Protein AF-A0A832CND3-F1 (afdb_monomer_lite)

Sequence (133 aa):
MDRWRRTPHVSVAFSGLLAALVILLTDYLPEVTGWRLRLGEFEYQLIDLVGKTASLAVLLAFLAVNASLVVLRLKRPGAPRPFKVPLSVGRVPVLPIFANALILVFLAVSFADWIVWLSTLVVLALGLLLRRK

Structure (mmCIF, N/CA/C/O backbone):
data_AF-A0A832CND3-F1
#
_entry.id   AF-A0A832CND3-F1
#
loop_
_atom_site.group_PDB
_atom_site.id
_atom_site.type_symbol
_atom_site.label_atom_id
_atom_site.label_alt_id
_atom_site.label_comp_id
_atom_site.label_asym_id
_atom_site.label_entity_id
_atom_site.label_seq_id
_atom_site.pdbx_PDB_ins_code
_atom_site.Cartn_x
_atom_site.Cartn_y
_atom_site.Cartn_z
_atom_site.occupancy
_atom_site.B_iso_or_equiv
_atom_site.auth_seq_id
_atom_site.auth_comp_id
_atom_site.auth_asym_id
_atom_site.auth_atom_id
_atom_site.pdbx_PDB_model_num
ATOM 1 N N . MET A 1 1 ? -25.840 -26.579 -0.328 1.00 43.66 1 MET A N 1
ATOM 2 C CA . MET A 1 1 ? -24.517 -26.981 -0.859 1.00 43.66 1 MET A CA 1
ATOM 3 C C . MET A 1 1 ? -24.420 -26.398 -2.251 1.00 43.66 1 MET A C 1
ATOM 5 O O . MET A 1 1 ? -25.097 -26.920 -3.121 1.00 43.66 1 MET A O 1
ATOM 9 N N . ASP A 1 2 ? -23.724 -25.274 -2.447 1.00 44.06 2 ASP A N 1
ATOM 10 C CA . ASP A 1 2 ? -23.938 -24.490 -3.671 1.00 44.06 2 ASP A CA 1
ATOM 11 C C . ASP A 1 2 ? -22.642 -24.019 -4.345 1.00 44.06 2 ASP A C 1
ATOM 13 O O . ASP A 1 2 ? -21.833 -23.341 -3.721 1.00 44.06 2 ASP A O 1
ATOM 17 N N . ARG A 1 3 ? -22.472 -24.430 -5.614 1.00 53.72 3 ARG A N 1
ATOM 18 C CA . ARG A 1 3 ? -21.754 -23.815 -6.763 1.00 53.72 3 ARG A CA 1
ATOM 19 C C . ARG A 1 3 ? -20.341 -23.208 -6.595 1.00 53.72 3 ARG A C 1
ATOM 21 O O . ARG A 1 3 ? -19.809 -22.625 -7.541 1.00 53.72 3 ARG A O 1
ATOM 28 N N . TRP A 1 4 ? -19.716 -23.381 -5.434 1.00 57.09 4 TRP A N 1
ATOM 29 C CA . TRP A 1 4 ? -18.506 -22.713 -4.932 1.00 57.09 4 TRP A CA 1
ATOM 30 C C . TRP A 1 4 ? -17.182 -23.345 -5.402 1.00 57.09 4 TRP A C 1
ATOM 32 O O . TRP A 1 4 ? -16.335 -23.681 -4.586 1.00 57.09 4 TRP A O 1
ATOM 42 N N . ARG A 1 5 ? -16.972 -23.549 -6.707 1.00 59.28 5 ARG A N 1
ATOM 43 C CA . ARG A 1 5 ? -15.632 -23.839 -7.278 1.00 59.28 5 ARG A CA 1
ATOM 44 C C . ARG A 1 5 ? -15.520 -23.336 -8.718 1.00 59.28 5 ARG A C 1
ATOM 46 O O . ARG A 1 5 ? -15.087 -24.061 -9.604 1.00 59.28 5 ARG A O 1
ATOM 53 N N . ARG A 1 6 ? -15.898 -22.079 -8.978 1.00 62.09 6 ARG A N 1
ATOM 54 C CA . ARG A 1 6 ? -15.393 -21.393 -10.177 1.00 62.09 6 ARG A CA 1
ATOM 55 C C . ARG A 1 6 ? -13.949 -21.002 -9.896 1.00 62.09 6 ARG A C 1
ATOM 57 O O . ARG A 1 6 ? -13.667 -19.884 -9.481 1.00 62.09 6 ARG A O 1
ATOM 64 N N . THR A 1 7 ? -13.050 -21.964 -10.039 1.00 66.19 7 THR A N 1
ATOM 65 C CA . THR A 1 7 ? -11.619 -21.707 -10.164 1.00 66.19 7 THR A CA 1
ATOM 66 C C . THR A 1 7 ? -11.448 -20.618 -11.223 1.00 66.19 7 THR A C 1
ATOM 68 O O . THR A 1 7 ? -11.939 -20.782 -12.344 1.00 66.19 7 THR A O 1
ATOM 71 N N . PRO A 1 8 ? -10.836 -19.471 -10.886 1.00 75.38 8 PRO A N 1
ATOM 72 C CA . PRO A 1 8 ? -10.667 -18.373 -11.823 1.00 75.38 8 PRO A CA 1
ATOM 73 C C . PRO A 1 8 ? -9.527 -18.731 -12.782 1.00 75.38 8 PRO A C 1
ATOM 75 O O . PRO A 1 8 ? -8.453 -18.142 -12.744 1.00 75.38 8 PRO A O 1
ATOM 78 N N . HIS A 1 9 ? -9.746 -19.745 -13.624 1.00 78.62 9 HIS A N 1
ATOM 79 C CA . HIS A 1 9 ? -8.747 -20.288 -14.542 1.00 78.62 9 HIS A CA 1
ATOM 80 C C . HIS A 1 9 ? -8.198 -19.203 -15.465 1.00 78.62 9 HIS A C 1
ATOM 82 O O . HIS A 1 9 ? -6.996 -19.143 -15.690 1.00 78.62 9 HIS A O 1
ATOM 88 N N . VAL A 1 10 ? -9.074 -18.306 -15.928 1.00 81.56 10 VAL A N 1
ATOM 89 C CA . VAL A 1 10 ? -8.696 -17.173 -16.778 1.00 81.56 10 VAL A CA 1
ATOM 90 C C . VAL A 1 10 ? -7.783 -16.203 -16.027 1.00 81.56 10 VAL A C 1
ATOM 92 O O . VAL A 1 10 ? -6.777 -15.776 -16.579 1.00 81.56 10 VAL A O 1
ATOM 95 N N . SER A 1 11 ? -8.070 -15.899 -14.757 1.00 84.56 11 SER A N 1
ATOM 96 C CA . SER A 1 11 ? -7.223 -15.009 -13.951 1.00 84.56 11 SER A CA 1
ATOM 97 C C . SER A 1 11 ? -5.870 -15.641 -13.641 1.00 84.56 11 SER A C 1
ATOM 99 O O . SER A 1 11 ? -4.853 -14.972 -13.759 1.00 84.56 11 SER A O 1
ATOM 101 N N . VAL A 1 12 ? -5.844 -16.932 -13.295 1.00 85.44 12 VAL A N 1
ATOM 102 C CA . VAL A 1 12 ? -4.594 -17.652 -13.008 1.00 85.44 12 VAL A CA 1
ATOM 103 C C . VAL A 1 12 ? -3.722 -17.743 -14.260 1.00 85.44 12 VAL A C 1
ATOM 105 O O . VAL A 1 12 ? -2.538 -17.422 -14.196 1.00 85.44 12 VAL A O 1
ATOM 108 N N . ALA A 1 13 ? -4.305 -18.117 -15.403 1.00 88.31 13 ALA A N 1
ATOM 109 C CA . ALA A 1 13 ? -3.584 -18.188 -16.670 1.00 88.31 13 ALA A CA 1
ATOM 110 C C . ALA A 1 13 ? -3.044 -16.813 -17.084 1.00 88.31 13 ALA A C 1
ATOM 112 O O . ALA A 1 13 ? -1.879 -16.696 -17.450 1.00 88.31 13 ALA A O 1
ATOM 113 N N . PHE A 1 14 ? -3.861 -15.764 -16.963 1.00 89.38 14 PHE A N 1
ATOM 114 C CA . PHE A 1 14 ? -3.459 -14.405 -17.310 1.00 89.38 14 PHE A CA 1
ATOM 115 C C . PHE A 1 14 ? -2.344 -13.871 -16.403 1.00 89.38 14 PHE A C 1
ATOM 117 O O . PHE A 1 14 ? -1.345 -13.367 -16.906 1.00 89.38 14 PHE A O 1
ATOM 124 N N . SER A 1 15 ? -2.468 -14.015 -15.079 1.00 87.69 15 SER A N 1
ATOM 125 C CA . SER A 1 15 ? -1.422 -13.598 -14.137 1.00 87.69 15 SER A CA 1
ATOM 126 C C . SER A 1 15 ? -0.120 -14.370 -14.345 1.00 87.69 15 SER A C 1
ATOM 128 O O . SER A 1 15 ? 0.949 -13.769 -14.285 1.00 87.69 15 SER A O 1
ATOM 130 N N . GLY A 1 16 ? -0.201 -15.674 -14.631 1.00 89.69 16 GLY A N 1
ATOM 131 C CA . GLY A 1 16 ? 0.968 -16.495 -14.945 1.00 89.69 16 GLY A CA 1
ATOM 132 C C . GLY A 1 16 ? 1.669 -16.051 -16.230 1.00 89.69 16 GLY A C 1
ATOM 133 O O . GLY A 1 16 ? 2.885 -15.882 -16.238 1.00 89.69 16 GLY A O 1
ATOM 134 N N . LEU A 1 17 ? 0.905 -15.798 -17.296 1.00 92.88 17 LEU A N 1
ATOM 135 C CA . LEU A 1 17 ? 1.441 -15.349 -18.584 1.00 92.88 17 LEU A CA 1
ATOM 136 C C . LEU A 1 17 ? 2.059 -13.950 -18.469 1.00 92.88 17 LEU A C 1
ATOM 138 O O . LEU A 1 17 ? 3.167 -13.728 -18.947 1.00 92.88 17 LEU A O 1
ATOM 142 N N . LEU A 1 18 ? 1.391 -13.031 -17.766 1.00 90.56 18 LEU A N 1
ATOM 143 C CA . LEU A 1 18 ? 1.917 -11.696 -17.491 1.00 90.56 18 LEU A CA 1
ATOM 144 C C . LEU A 1 18 ? 3.224 -11.761 -16.692 1.00 90.56 18 LEU A C 1
ATOM 146 O O . LEU A 1 18 ? 4.181 -11.084 -17.050 1.00 90.56 18 LEU A O 1
ATOM 150 N N . ALA A 1 19 ? 3.286 -12.587 -15.643 1.00 86.75 19 ALA A N 1
ATOM 151 C CA . ALA A 1 19 ? 4.498 -12.754 -14.845 1.00 86.75 19 ALA A CA 1
ATOM 152 C C . ALA A 1 19 ? 5.656 -13.315 -15.682 1.00 86.75 19 ALA A C 1
ATOM 154 O O . ALA A 1 19 ? 6.751 -12.758 -15.653 1.00 86.75 19 ALA A O 1
ATOM 155 N N . ALA A 1 20 ? 5.405 -14.363 -16.475 1.00 89.44 20 ALA A N 1
ATOM 156 C CA . ALA A 1 20 ? 6.408 -14.940 -17.367 1.00 89.44 20 ALA A CA 1
ATOM 157 C C . ALA A 1 20 ? 6.914 -13.917 -18.395 1.00 89.44 20 ALA A C 1
ATOM 159 O O . ALA A 1 20 ? 8.117 -13.812 -18.619 1.00 89.44 20 ALA A O 1
ATOM 160 N N . LEU A 1 21 ? 6.009 -13.123 -18.976 1.00 88.25 21 LEU A N 1
ATOM 161 C CA . LEU A 1 21 ? 6.353 -12.073 -19.930 1.00 88.25 21 LEU A CA 1
ATOM 162 C C . LEU A 1 21 ? 7.176 -10.954 -19.282 1.00 88.25 21 LEU A C 1
ATOM 164 O O . LEU A 1 21 ? 8.162 -10.521 -19.867 1.00 88.25 21 LEU A O 1
ATOM 168 N N . VAL A 1 22 ? 6.809 -10.510 -18.075 1.00 83.44 22 VAL A N 1
ATOM 169 C CA . VAL A 1 22 ? 7.567 -9.494 -17.331 1.00 83.44 22 VAL A CA 1
ATOM 170 C C . VAL A 1 22 ? 8.968 -10.000 -17.014 1.00 83.44 22 VAL A C 1
ATOM 172 O O . VAL A 1 22 ? 9.916 -9.269 -17.266 1.00 83.44 22 VAL A O 1
ATOM 175 N N . ILE A 1 23 ? 9.119 -11.233 -16.523 1.00 83.38 23 ILE A N 1
ATOM 176 C CA . ILE A 1 23 ? 10.435 -11.823 -16.231 1.00 83.38 23 ILE A CA 1
ATOM 177 C C . ILE A 1 23 ? 11.266 -11.930 -17.513 1.00 83.38 23 ILE A C 1
ATOM 179 O O . ILE A 1 23 ? 12.398 -11.464 -17.546 1.00 83.38 23 ILE A O 1
ATOM 183 N N . LEU A 1 24 ? 10.692 -12.450 -18.600 1.00 83.12 24 LEU A N 1
ATOM 184 C CA . LEU A 1 24 ? 11.391 -12.564 -19.881 1.00 83.12 24 LEU A CA 1
ATOM 185 C C . LEU A 1 24 ? 11.849 -11.193 -20.412 1.00 83.12 24 LEU A C 1
ATOM 187 O O . LEU A 1 24 ? 12.975 -11.059 -20.884 1.00 83.12 24 LEU A O 1
ATOM 191 N N . LEU A 1 25 ? 11.001 -10.163 -20.315 1.00 78.12 25 LEU A N 1
ATOM 192 C CA . LEU A 1 25 ? 11.363 -8.803 -20.730 1.00 78.12 25 LEU A CA 1
ATOM 193 C C . LEU A 1 25 ? 12.410 -8.152 -19.825 1.00 78.12 25 LEU A C 1
ATOM 195 O O . LEU A 1 25 ? 13.209 -7.347 -20.293 1.00 78.12 25 LEU A O 1
ATOM 199 N N . THR A 1 26 ? 12.341 -8.433 -18.529 1.00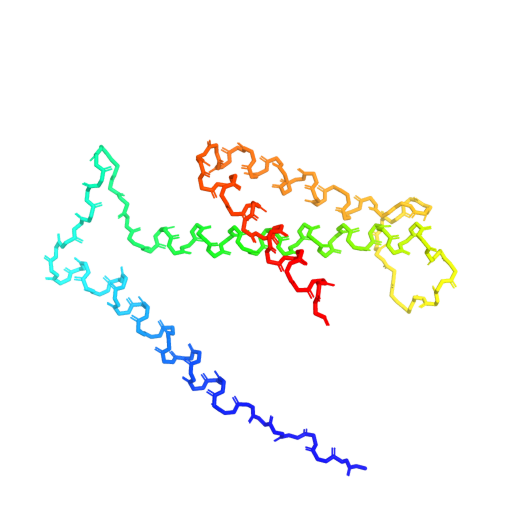 71.69 26 THR A N 1
ATOM 200 C CA . THR A 1 26 ? 13.045 -7.665 -17.498 1.00 71.69 26 THR A CA 1
ATOM 201 C C . THR A 1 26 ? 14.386 -8.281 -17.118 1.00 71.69 26 THR A C 1
ATOM 203 O O . THR A 1 26 ? 15.286 -7.542 -16.734 1.00 71.69 26 THR A O 1
ATOM 206 N N . ASP A 1 27 ? 14.508 -9.601 -17.228 1.00 72.94 27 ASP A N 1
ATOM 207 C CA . ASP A 1 27 ? 15.675 -10.387 -16.820 1.00 72.94 27 ASP A CA 1
ATOM 208 C C . ASP A 1 27 ? 16.425 -10.909 -18.056 1.00 72.94 27 ASP A C 1
ATOM 210 O O . ASP A 1 27 ? 17.562 -10.532 -18.325 1.00 72.94 27 ASP A O 1
ATOM 214 N N . TYR A 1 28 ? 15.726 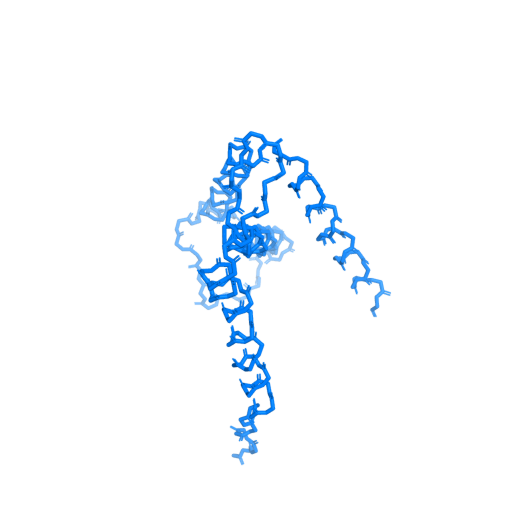-11.661 -18.912 1.00 72.06 28 TYR A N 1
ATOM 215 C CA . TYR A 1 28 ? 16.343 -12.351 -20.050 1.00 72.06 28 TYR A CA 1
ATOM 216 C C . TYR A 1 28 ? 16.733 -11.413 -21.204 1.00 72.06 28 TYR A C 1
ATOM 218 O O . TYR A 1 28 ? 17.798 -11.545 -21.807 1.00 72.06 28 TYR A O 1
ATOM 226 N N . LEU A 1 29 ? 15.882 -10.437 -21.529 1.00 69.44 29 LEU A N 1
ATOM 227 C CA . LEU A 1 29 ? 16.147 -9.476 -22.603 1.00 69.44 29 LEU A CA 1
ATOM 228 C C . LEU A 1 29 ? 17.424 -8.644 -22.364 1.00 69.44 29 LEU A C 1
ATOM 230 O O . LEU A 1 29 ? 18.256 -8.608 -23.275 1.00 69.44 29 LEU A O 1
ATOM 234 N N . PRO A 1 30 ? 17.642 -8.020 -21.187 1.00 67.50 30 PRO A N 1
ATOM 235 C CA . PRO A 1 30 ? 18.887 -7.306 -20.901 1.00 67.50 30 PRO A CA 1
ATOM 236 C C . PRO A 1 30 ? 20.127 -8.210 -20.862 1.00 67.50 30 PRO A C 1
ATOM 238 O O . PRO A 1 30 ? 21.198 -7.756 -21.267 1.00 67.50 30 PRO A O 1
ATOM 241 N N . GLU A 1 31 ? 20.004 -9.470 -20.423 1.00 69.50 31 GLU A N 1
ATOM 242 C CA . GLU A 1 31 ? 21.120 -10.431 -20.413 1.00 69.50 31 GLU A CA 1
ATOM 243 C C . GLU A 1 31 ? 21.603 -10.790 -21.825 1.00 69.50 31 GLU A C 1
ATOM 245 O O . GLU A 1 31 ? 22.808 -10.821 -22.071 1.00 69.50 31 GLU A O 1
ATOM 250 N N . VAL A 1 32 ? 20.683 -11.016 -22.770 1.00 66.56 32 VAL A N 1
ATOM 251 C CA . VAL A 1 32 ? 21.032 -11.429 -24.143 1.00 66.56 32 VAL A CA 1
ATOM 252 C C . VAL A 1 32 ? 21.402 -10.241 -25.035 1.00 66.56 32 VAL A C 1
ATOM 254 O O . VAL A 1 32 ? 22.258 -10.363 -25.910 1.00 66.56 32 VAL A O 1
ATOM 257 N N . THR A 1 33 ? 20.774 -9.080 -24.834 1.00 64.06 33 THR A N 1
ATOM 258 C CA . THR A 1 33 ? 21.000 -7.893 -25.683 1.00 64.06 33 THR A CA 1
ATOM 259 C C . THR A 1 33 ? 22.055 -6.932 -25.135 1.00 64.06 33 THR A C 1
ATOM 261 O O . THR A 1 33 ? 22.466 -6.013 -25.843 1.00 64.06 33 THR A O 1
ATOM 264 N N . GLY A 1 34 ? 22.495 -7.103 -23.882 1.00 62.94 34 GLY A N 1
ATOM 265 C CA . GLY A 1 34 ? 23.419 -6.180 -23.215 1.00 62.94 34 GLY A CA 1
ATOM 266 C C . GLY A 1 34 ? 22.843 -4.773 -23.004 1.00 62.94 34 GLY A C 1
ATOM 267 O O . GLY A 1 34 ? 23.575 -3.857 -22.621 1.00 62.94 34 GLY A O 1
ATOM 268 N N . TRP A 1 35 ? 21.543 -4.574 -23.253 1.00 60.72 35 TRP A N 1
ATOM 269 C CA . TRP A 1 35 ? 20.851 -3.303 -23.066 1.00 60.72 35 TRP A CA 1
ATOM 270 C C . TRP A 1 35 ? 20.708 -2.997 -21.573 1.00 60.72 35 TRP A C 1
ATOM 272 O O . TRP A 1 35 ? 19.731 -3.353 -20.920 1.00 60.72 35 TRP A O 1
ATOM 282 N N . ARG A 1 36 ? 21.702 -2.299 -21.021 1.00 57.69 36 ARG A N 1
ATOM 283 C CA . ARG A 1 36 ? 21.600 -1.639 -19.717 1.00 57.69 36 ARG A CA 1
ATOM 284 C C . ARG A 1 36 ? 21.071 -0.230 -19.948 1.00 57.69 36 ARG A C 1
ATOM 286 O O . ARG A 1 36 ? 21.753 0.591 -20.559 1.00 57.69 36 ARG A O 1
ATOM 293 N N . LEU A 1 37 ? 19.858 0.062 -19.481 1.00 58.25 37 LEU A N 1
ATOM 294 C CA . LEU A 1 37 ? 19.307 1.418 -19.521 1.00 58.25 37 LEU A CA 1
ATOM 295 C C . LEU A 1 37 ? 20.092 2.311 -18.541 1.00 58.25 37 LEU A C 1
ATOM 297 O O . LEU A 1 37 ? 19.771 2.406 -17.360 1.00 58.25 37 LEU A O 1
ATOM 301 N N . ARG A 1 38 ? 21.162 2.946 -19.036 1.00 53.16 38 ARG A N 1
ATOM 302 C CA . ARG A 1 38 ? 21.964 3.934 -18.300 1.00 53.16 38 ARG A CA 1
ATOM 303 C C . ARG A 1 38 ? 21.293 5.308 -18.369 1.00 53.16 38 ARG A C 1
ATOM 305 O O . ARG A 1 38 ? 21.558 6.095 -19.273 1.00 53.16 38 ARG A O 1
ATOM 312 N N . LEU A 1 39 ? 20.403 5.596 -17.420 1.00 47.97 39 LEU A N 1
ATOM 313 C CA . LEU A 1 39 ? 19.869 6.944 -17.189 1.00 47.97 39 LEU A CA 1
ATOM 314 C C . LEU A 1 39 ? 20.821 7.701 -16.242 1.00 47.97 39 LEU A C 1
ATOM 316 O O . LEU A 1 39 ? 20.592 7.769 -15.038 1.00 47.97 39 LEU A O 1
ATOM 320 N N . GLY A 1 40 ? 21.915 8.242 -16.791 1.00 64.94 40 GLY A N 1
ATOM 321 C CA . GLY A 1 40 ? 22.943 8.981 -16.037 1.00 64.94 40 GLY A CA 1
ATOM 322 C C . GLY A 1 40 ? 24.021 8.087 -15.399 1.00 64.94 40 GLY A C 1
ATOM 323 O O . GLY A 1 40 ? 24.455 7.117 -16.013 1.00 64.94 40 GLY A O 1
ATOM 324 N N . GLU A 1 41 ? 24.458 8.424 -14.179 1.00 52.50 41 GLU A N 1
ATOM 325 C CA . GLU A 1 41 ? 25.518 7.739 -13.396 1.00 52.50 41 GLU A CA 1
ATOM 326 C C . GLU A 1 41 ? 25.048 6.456 -12.670 1.00 52.50 41 GLU A C 1
ATOM 328 O O . GLU A 1 41 ? 25.852 5.762 -12.052 1.00 52.50 41 GLU A O 1
ATOM 333 N N . PHE A 1 42 ? 23.757 6.111 -12.729 1.00 52.59 42 PHE A N 1
ATOM 334 C CA . PHE A 1 42 ? 23.190 4.972 -11.998 1.00 52.59 42 PHE A CA 1
ATOM 335 C C . PHE A 1 42 ? 22.697 3.887 -12.968 1.00 52.59 42 PHE A C 1
ATOM 337 O O . PHE A 1 42 ? 21.771 4.106 -13.752 1.00 52.59 42 PHE A O 1
ATOM 344 N N . GLU A 1 43 ? 23.316 2.702 -12.925 1.00 57.34 43 GLU A N 1
ATOM 345 C CA . GLU A 1 43 ? 22.839 1.518 -13.650 1.00 57.34 43 GLU A CA 1
ATOM 346 C C . GLU A 1 43 ? 21.586 0.964 -12.959 1.00 57.34 43 GLU A C 1
ATOM 348 O O . GLU A 1 43 ? 21.685 0.251 -11.965 1.00 57.34 43 GLU A O 1
ATOM 353 N N . TYR A 1 44 ? 20.398 1.290 -13.471 1.00 58.03 44 TYR A N 1
ATOM 354 C CA . TYR A 1 44 ? 19.156 0.680 -12.996 1.00 58.03 44 TYR A CA 1
ATOM 355 C C . TYR A 1 44 ? 18.874 -0.597 -13.787 1.00 58.03 44 TYR A C 1
ATOM 357 O O . TYR A 1 44 ? 18.609 -0.545 -14.991 1.00 58.03 44 TYR A O 1
ATOM 365 N N . GLN A 1 45 ? 18.885 -1.750 -13.117 1.00 66.25 45 GLN A N 1
ATOM 366 C CA . GLN A 1 45 ? 18.299 -2.956 -13.693 1.00 66.25 45 GLN A CA 1
ATOM 367 C C . GLN A 1 45 ? 16.773 -2.797 -13.700 1.00 66.25 45 GLN A C 1
ATOM 369 O O . GLN A 1 45 ? 16.182 -2.320 -12.730 1.00 66.25 45 GLN A O 1
ATOM 374 N N . LEU A 1 46 ? 16.104 -3.183 -14.793 1.00 68.88 46 LEU A N 1
ATOM 375 C CA . LEU A 1 46 ? 14.637 -3.076 -14.887 1.00 68.88 46 LEU A CA 1
ATOM 376 C C . LEU A 1 46 ? 13.956 -3.849 -13.754 1.00 68.88 46 LEU A C 1
ATOM 378 O O . LEU A 1 46 ? 12.899 -3.443 -13.270 1.00 68.88 46 LEU A O 1
ATOM 382 N N . ILE A 1 47 ? 14.600 -4.920 -13.291 1.00 74.75 47 ILE A N 1
ATOM 383 C CA . ILE A 1 47 ? 14.121 -5.753 -12.195 1.00 74.75 47 ILE A CA 1
ATOM 384 C C . ILE A 1 47 ? 14.065 -4.977 -10.875 1.00 74.75 47 ILE A C 1
ATOM 386 O O . ILE A 1 47 ? 13.086 -5.099 -10.139 1.00 74.75 47 ILE A O 1
ATOM 390 N N . ASP A 1 48 ? 15.025 -4.080 -10.629 1.00 74.75 48 ASP A N 1
ATOM 391 C CA . ASP A 1 48 ? 15.037 -3.220 -9.446 1.00 74.75 48 ASP A CA 1
ATOM 392 C C . ASP A 1 48 ? 13.895 -2.208 -9.486 1.00 74.75 48 ASP A C 1
ATOM 394 O O . ASP A 1 48 ? 13.273 -1.920 -8.462 1.00 74.75 48 ASP A O 1
ATOM 398 N N . LEU A 1 49 ? 13.579 -1.674 -10.669 1.00 73.62 49 LEU A N 1
ATOM 399 C CA . LEU A 1 49 ? 12.470 -0.738 -10.834 1.00 73.62 49 LEU A CA 1
ATOM 400 C C . LEU A 1 49 ? 11.120 -1.429 -10.591 1.00 73.62 49 LEU A C 1
ATOM 402 O O . LEU A 1 49 ? 10.265 -0.898 -9.873 1.00 73.62 49 LEU A O 1
ATOM 406 N N . VAL A 1 50 ? 10.937 -2.633 -11.136 1.00 78.19 50 VAL A N 1
ATOM 407 C CA . VAL A 1 50 ? 9.742 -3.455 -10.889 1.00 78.19 50 VAL A CA 1
ATOM 408 C C . VAL A 1 50 ? 9.639 -3.814 -9.401 1.00 78.19 50 VAL A C 1
ATOM 410 O O . VAL A 1 50 ? 8.579 -3.653 -8.798 1.00 78.19 50 VAL A O 1
ATOM 413 N N . GLY A 1 51 ? 10.746 -4.206 -8.765 1.00 79.75 51 GLY A N 1
ATOM 414 C CA . GLY A 1 51 ? 10.794 -4.518 -7.336 1.00 79.75 51 GLY A CA 1
ATOM 415 C C . GLY A 1 51 ? 10.451 -3.321 -6.444 1.00 79.75 51 GLY A C 1
ATOM 416 O O . GLY A 1 51 ? 9.633 -3.438 -5.525 1.00 79.75 51 GLY A O 1
ATOM 417 N N . LYS A 1 52 ? 11.014 -2.143 -6.738 1.00 77.50 52 LYS A N 1
ATOM 418 C CA . LYS A 1 52 ? 10.730 -0.896 -6.011 1.00 77.50 52 LYS A CA 1
ATOM 419 C C . LYS A 1 52 ? 9.265 -0.482 -6.141 1.00 77.50 52 LYS A C 1
ATOM 421 O O . LYS A 1 52 ? 8.631 -0.173 -5.134 1.00 77.50 52 LYS A O 1
ATOM 426 N N . THR A 1 53 ? 8.708 -0.515 -7.352 1.00 77.25 53 THR A N 1
ATOM 427 C CA . THR A 1 53 ? 7.305 -0.132 -7.599 1.00 77.25 53 THR A CA 1
ATOM 428 C C . THR A 1 53 ? 6.313 -1.100 -6.950 1.00 77.25 53 THR A C 1
ATOM 430 O O . THR A 1 53 ? 5.352 -0.655 -6.317 1.00 77.25 53 THR A O 1
ATOM 433 N N . ALA A 1 54 ? 6.568 -2.410 -7.022 1.00 83.75 54 ALA A N 1
ATOM 434 C CA . ALA A 1 54 ? 5.755 -3.422 -6.351 1.00 83.75 54 ALA A CA 1
ATOM 435 C C . ALA A 1 54 ? 5.789 -3.265 -4.822 1.00 83.75 54 ALA A C 1
ATOM 437 O O . ALA A 1 54 ? 4.739 -3.235 -4.177 1.00 83.75 54 ALA A O 1
ATOM 438 N N . SER A 1 55 ? 6.984 -3.104 -4.244 1.00 83.44 55 SER A N 1
ATOM 439 C CA . SER A 1 55 ? 7.152 -2.908 -2.797 1.00 83.44 55 SER A CA 1
ATOM 440 C C . SER A 1 55 ? 6.413 -1.663 -2.316 1.00 83.44 55 SER A C 1
ATOM 442 O O . SER A 1 55 ? 5.713 -1.700 -1.304 1.00 83.44 55 SER A O 1
ATOM 444 N N . LEU A 1 56 ? 6.499 -0.573 -3.080 1.00 81.25 56 LEU A N 1
ATOM 445 C CA . LEU A 1 56 ? 5.784 0.662 -2.793 1.00 81.25 56 LEU A CA 1
ATOM 446 C C . LEU A 1 56 ? 4.265 0.439 -2.777 1.00 81.25 56 LEU A C 1
ATOM 448 O O . LEU A 1 56 ? 3.599 0.834 -1.818 1.00 81.25 56 LEU A O 1
ATOM 452 N N . ALA A 1 57 ? 3.706 -0.204 -3.807 1.00 82.50 57 ALA A N 1
ATOM 453 C CA . ALA A 1 57 ? 2.268 -0.466 -3.885 1.00 82.50 57 ALA A 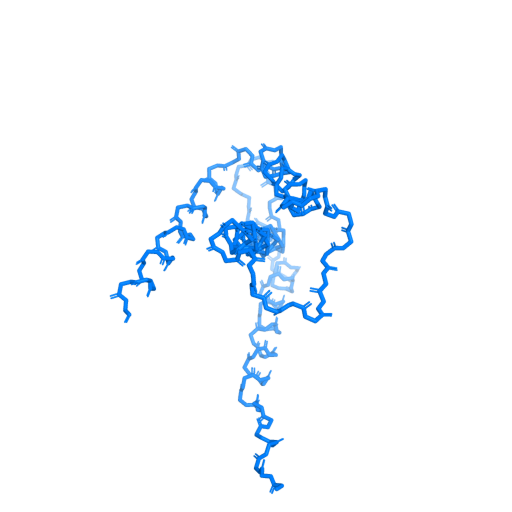CA 1
ATOM 454 C C . ALA A 1 57 ? 1.766 -1.261 -2.667 1.00 82.50 57 ALA A C 1
ATOM 456 O O . ALA A 1 57 ? 0.726 -0.937 -2.087 1.00 82.50 57 ALA A O 1
ATOM 457 N N . VAL A 1 58 ? 2.542 -2.259 -2.237 1.00 86.56 58 VAL A N 1
ATOM 458 C CA . VAL A 1 58 ? 2.253 -3.058 -1.042 1.00 86.56 58 VAL A CA 1
ATOM 459 C C . VAL A 1 58 ? 2.302 -2.203 0.231 1.00 86.56 58 VAL A C 1
ATOM 461 O O . VAL A 1 58 ? 1.381 -2.280 1.046 1.00 86.56 58 VAL A O 1
ATOM 464 N N . LEU A 1 59 ? 3.313 -1.343 0.397 1.00 85.44 59 LEU A N 1
ATOM 465 C CA . LEU A 1 59 ? 3.421 -0.439 1.552 1.00 85.44 59 LEU A CA 1
ATOM 466 C C . LEU A 1 59 ? 2.228 0.521 1.654 1.00 85.44 59 LEU A C 1
ATOM 468 O O . LEU A 1 59 ? 1.672 0.701 2.740 1.00 85.44 59 LEU A O 1
ATOM 472 N N . LEU A 1 60 ? 1.789 1.097 0.532 1.00 83.19 60 LEU A N 1
ATOM 473 C CA . LEU A 1 60 ? 0.613 1.971 0.501 1.00 83.19 60 LEU A CA 1
ATOM 474 C C . LEU A 1 60 ? -0.679 1.214 0.839 1.00 83.19 60 LEU A C 1
ATOM 476 O O . LEU A 1 60 ? -1.519 1.732 1.580 1.00 83.19 60 LEU A O 1
ATOM 480 N N . ALA A 1 61 ? -0.831 -0.024 0.360 1.00 86.75 61 ALA A N 1
ATOM 481 C CA . ALA A 1 61 ? -1.964 -0.870 0.725 1.00 86.75 61 ALA A CA 1
ATOM 482 C C . ALA A 1 61 ? -1.987 -1.163 2.237 1.00 86.75 61 ALA A C 1
ATOM 484 O O . ALA A 1 61 ? -3.030 -1.011 2.879 1.00 86.75 61 ALA A O 1
ATOM 485 N N . PHE A 1 62 ? -0.838 -1.501 2.834 1.00 87.38 62 PHE A N 1
ATOM 486 C CA . PHE A 1 62 ? -0.725 -1.696 4.282 1.00 87.38 62 PHE A CA 1
ATOM 487 C C . PHE A 1 62 ? -1.061 -0.427 5.070 1.00 87.38 62 PHE A C 1
ATOM 489 O O . PHE A 1 62 ? -1.824 -0.500 6.038 1.00 87.38 62 PHE A O 1
ATOM 496 N N . LEU A 1 63 ? -0.565 0.733 4.630 1.00 86.00 63 LEU A N 1
ATOM 497 C CA . LEU A 1 63 ? -0.866 2.026 5.244 1.00 86.00 63 LEU A CA 1
ATOM 498 C C . LEU A 1 63 ? -2.382 2.281 5.281 1.00 86.00 63 LEU A C 1
ATOM 500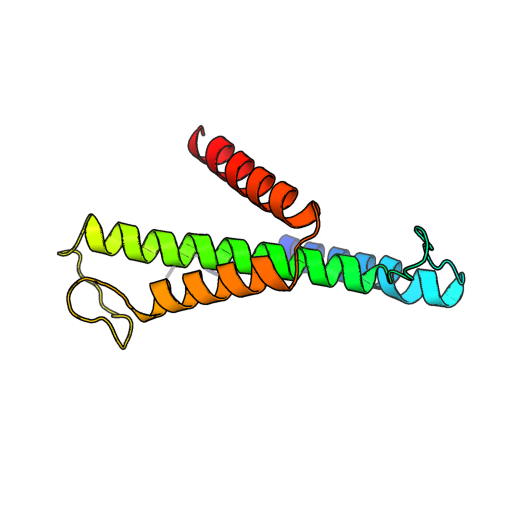 O O . LEU A 1 63 ? -2.935 2.624 6.332 1.00 86.00 63 LEU A O 1
ATOM 504 N N . ALA A 1 64 ? -3.067 2.055 4.155 1.00 84.62 64 ALA A N 1
ATOM 505 C CA . ALA A 1 64 ? -4.508 2.247 4.018 1.00 84.62 64 ALA A CA 1
ATOM 506 C C . ALA A 1 64 ? -5.328 1.270 4.880 1.00 84.62 64 ALA A C 1
ATOM 508 O O . ALA A 1 64 ? -6.289 1.682 5.540 1.00 84.62 64 ALA A O 1
ATOM 509 N N . VAL A 1 65 ? -4.951 -0.012 4.921 1.00 86.12 65 VAL A N 1
ATOM 510 C CA . VAL A 1 65 ? -5.633 -1.038 5.732 1.00 86.12 65 VAL A CA 1
ATOM 511 C C . VAL A 1 65 ? -5.483 -0.744 7.226 1.00 86.12 65 VAL A C 1
ATOM 513 O O . VAL A 1 65 ? -6.475 -0.734 7.961 1.00 86.12 65 VAL A O 1
ATOM 516 N N . ASN A 1 66 ? -4.271 -0.428 7.682 1.00 86.88 66 ASN A N 1
ATOM 517 C CA . ASN A 1 66 ? -4.007 -0.073 9.076 1.00 86.88 66 ASN A CA 1
ATOM 518 C C . ASN A 1 66 ? -4.723 1.224 9.480 1.00 86.88 66 ASN A C 1
ATOM 520 O O . ASN A 1 66 ? -5.339 1.280 10.547 1.00 86.88 66 ASN A O 1
ATOM 524 N N . ALA A 1 67 ? -4.716 2.247 8.617 1.00 84.19 67 ALA A N 1
ATOM 525 C CA . ALA A 1 67 ? -5.457 3.486 8.856 1.00 84.19 67 ALA A CA 1
ATOM 526 C C . ALA A 1 67 ? -6.968 3.222 8.958 1.00 84.19 67 ALA A C 1
ATOM 528 O O . ALA A 1 67 ? -7.629 3.705 9.880 1.00 84.19 67 ALA A O 1
ATOM 529 N N . SER A 1 68 ? -7.510 2.384 8.072 1.00 84.38 68 SER A N 1
ATOM 530 C CA . SER A 1 68 ? -8.918 1.975 8.106 1.00 84.38 68 SER A CA 1
ATOM 531 C C . SER A 1 68 ? -9.273 1.257 9.409 1.00 84.38 68 SER A C 1
ATOM 533 O O . SER A 1 68 ? -10.330 1.513 9.986 1.00 84.38 68 SER A O 1
ATOM 535 N N . LEU A 1 69 ? -8.378 0.411 9.928 1.00 83.56 69 LEU A N 1
ATOM 536 C CA . LEU A 1 69 ? -8.561 -0.277 11.206 1.00 83.56 69 LEU A CA 1
ATOM 537 C C . LEU A 1 69 ? -8.633 0.711 12.380 1.00 83.56 69 LEU A C 1
ATOM 539 O O . LEU A 1 69 ? -9.523 0.581 13.230 1.00 83.56 69 LEU A O 1
ATOM 543 N N . VAL A 1 70 ? -7.743 1.712 12.410 1.00 83.19 70 VAL A N 1
ATOM 544 C CA . VAL A 1 70 ? -7.751 2.793 13.414 1.00 83.19 70 VAL A CA 1
ATOM 545 C C . VAL A 1 70 ? -9.065 3.575 13.340 1.00 83.19 70 VAL A C 1
ATOM 547 O O . VAL A 1 70 ? -9.768 3.693 14.345 1.00 83.19 70 VAL A O 1
ATOM 550 N N . VAL A 1 71 ? -9.458 4.029 12.145 1.00 84.12 71 VAL A N 1
ATOM 551 C CA . VAL A 1 71 ? -10.701 4.790 11.929 1.00 84.12 71 VAL A CA 1
ATOM 552 C C . VAL A 1 71 ? -11.931 3.980 12.335 1.00 84.12 71 VAL A C 1
ATOM 554 O O . VAL A 1 71 ? -12.817 4.500 13.016 1.00 84.12 71 VAL A O 1
ATOM 557 N N . LEU A 1 72 ? -11.993 2.695 11.976 1.00 83.75 72 LEU A N 1
ATOM 558 C CA . LEU A 1 72 ? -13.113 1.824 12.329 1.00 83.75 72 LEU A CA 1
ATOM 559 C C . LEU A 1 72 ? -13.210 1.616 13.844 1.00 83.75 72 LEU A C 1
ATOM 561 O O . LEU A 1 72 ? -14.309 1.494 14.383 1.00 83.75 72 LEU A O 1
ATOM 565 N N . ARG A 1 73 ? -12.072 1.579 14.548 1.00 81.56 73 ARG A N 1
ATOM 566 C CA . ARG A 1 73 ? -12.040 1.446 16.009 1.00 81.56 73 ARG A CA 1
ATOM 567 C C . ARG A 1 73 ? -12.494 2.716 16.729 1.00 81.56 73 ARG A C 1
ATOM 569 O O . ARG A 1 73 ? -13.135 2.600 17.768 1.00 81.56 73 ARG A O 1
ATOM 576 N N . LEU A 1 74 ? -12.240 3.890 16.150 1.00 78.31 74 LEU A N 1
ATOM 577 C CA . LEU A 1 74 ? -12.737 5.169 16.665 1.00 78.31 74 LEU A CA 1
ATOM 578 C C . LEU A 1 74 ? -14.231 5.375 16.372 1.00 78.31 74 LEU A C 1
ATOM 580 O O . LEU A 1 74 ? -14.976 5.771 17.261 1.00 78.31 74 LEU A O 1
ATOM 584 N N . LYS A 1 75 ? -14.690 5.070 15.149 1.00 83.31 75 LYS A N 1
ATOM 585 C CA . LYS A 1 75 ? -16.085 5.306 14.732 1.00 83.31 75 LYS A CA 1
ATOM 586 C C . LYS A 1 75 ? -17.080 4.272 15.255 1.00 83.31 75 LYS A C 1
ATOM 588 O O . LYS A 1 75 ? -18.234 4.612 15.488 1.00 83.31 75 LYS A O 1
ATOM 593 N N . ARG A 1 76 ? -16.681 3.002 15.387 1.00 82.62 76 ARG A N 1
ATOM 594 C CA . ARG A 1 76 ? -17.570 1.902 15.811 1.00 82.62 76 ARG A CA 1
ATOM 595 C C . ARG A 1 76 ? -16.908 1.045 16.897 1.00 82.62 76 ARG A C 1
ATOM 597 O O . ARG A 1 76 ? -16.520 -0.096 16.629 1.00 82.62 76 ARG A O 1
ATOM 604 N N . PRO A 1 77 ? -16.779 1.573 18.128 1.00 77.12 77 PRO A N 1
ATOM 605 C CA . PRO A 1 77 ? -16.118 0.866 19.224 1.00 77.12 77 PRO A CA 1
ATOM 606 C C . PRO A 1 77 ? -16.897 -0.366 19.720 1.00 77.12 77 PRO A C 1
ATOM 608 O O . PRO A 1 77 ? -16.274 -1.299 20.215 1.00 77.12 77 PRO A O 1
ATOM 611 N N . GLY A 1 78 ? -18.228 -0.391 19.571 1.00 75.75 78 GLY A N 1
ATOM 612 C CA . GLY A 1 78 ? -19.102 -1.477 20.046 1.00 75.75 78 GLY A CA 1
ATOM 613 C C . GLY A 1 78 ? -19.377 -2.600 19.040 1.00 75.75 78 GLY A C 1
ATOM 614 O O . GLY A 1 78 ? -20.180 -3.481 19.325 1.00 75.75 78 GLY A O 1
ATOM 615 N N . ALA A 1 79 ? -18.759 -2.579 17.854 1.00 80.50 79 ALA A N 1
ATOM 616 C CA . ALA A 1 79 ? -18.971 -3.636 16.865 1.00 80.50 79 ALA A CA 1
ATOM 617 C C . ALA A 1 79 ? -18.407 -4.983 17.373 1.00 80.50 79 ALA A C 1
ATOM 619 O O . ALA A 1 79 ? -17.274 -5.001 17.870 1.00 80.50 79 ALA A O 1
ATOM 620 N N . PRO A 1 80 ? -19.138 -6.108 17.228 1.00 75.50 80 PRO A N 1
ATOM 621 C CA . PRO A 1 80 ? -18.648 -7.419 17.638 1.00 75.50 80 PRO A CA 1
ATOM 622 C C . PRO A 1 80 ? -17.421 -7.795 16.800 1.00 75.50 80 PRO A C 1
ATOM 624 O O . PRO A 1 80 ? -17.469 -7.816 15.572 1.00 75.50 80 PRO A O 1
ATOM 627 N N . ARG A 1 81 ? -16.292 -8.052 17.469 1.00 77.38 81 ARG A N 1
ATOM 628 C CA . ARG A 1 81 ? -15.026 -8.441 16.832 1.00 77.38 81 ARG A CA 1
ATOM 629 C C . ARG A 1 81 ? -14.609 -9.815 17.358 1.00 77.38 81 ARG A C 1
ATOM 631 O O . ARG A 1 81 ? -14.128 -9.873 18.492 1.00 77.38 81 ARG A O 1
ATOM 638 N N . PRO A 1 82 ? -14.779 -10.895 16.572 1.00 77.75 82 PRO A N 1
ATOM 639 C CA . PRO A 1 82 ? -14.377 -12.242 16.982 1.00 77.75 82 PRO A CA 1
ATOM 640 C C . PRO A 1 82 ? -12.854 -12.371 17.134 1.00 77.75 82 PRO A C 1
ATOM 642 O O . PRO A 1 82 ? -12.385 -13.167 17.937 1.00 77.75 82 PRO A O 1
ATOM 645 N N . PHE A 1 83 ? -12.083 -11.535 16.428 1.00 73.69 83 PHE A N 1
ATOM 646 C CA . PHE A 1 83 ? -10.632 -11.429 16.566 1.00 73.69 83 PHE A CA 1
ATOM 647 C C . PHE A 1 83 ? -10.223 -9.995 16.930 1.00 73.69 83 PHE A C 1
ATOM 649 O O . PHE A 1 83 ? -10.697 -9.024 16.330 1.00 73.69 83 PHE A O 1
ATOM 656 N N . LYS A 1 84 ? -9.338 -9.849 17.922 1.00 69.56 84 LYS A N 1
ATOM 657 C CA . LYS A 1 84 ? -8.801 -8.560 18.384 1.00 69.56 84 LYS A CA 1
ATOM 658 C C . LYS A 1 84 ? -7.293 -8.542 18.162 1.00 69.56 84 LYS A C 1
ATOM 660 O O . LYS A 1 84 ? -6.613 -9.514 18.462 1.00 69.56 84 LYS A O 1
ATOM 665 N N . VAL A 1 85 ? -6.783 -7.417 17.665 1.00 72.06 85 VAL A N 1
ATOM 666 C CA . VAL A 1 85 ? -5.341 -7.221 17.472 1.00 72.06 85 VAL A CA 1
ATOM 667 C C . VAL A 1 85 ? -4.642 -7.298 18.839 1.00 72.06 85 VAL A C 1
ATOM 669 O O . VAL A 1 85 ? -5.047 -6.545 19.736 1.00 72.06 85 VAL A O 1
ATOM 672 N N . PRO A 1 86 ? -3.636 -8.176 19.021 1.00 64.56 86 PRO A N 1
ATOM 673 C CA . PRO A 1 86 ? -2.848 -8.221 20.249 1.00 64.56 86 PRO A CA 1
ATOM 674 C C . PRO A 1 86 ? -2.130 -6.876 20.444 1.00 64.56 86 PRO A C 1
ATOM 676 O O . PRO A 1 86 ? -1.774 -6.220 19.468 1.00 64.56 86 PRO A O 1
ATOM 679 N N . LEU A 1 87 ? -1.945 -6.441 21.695 1.00 65.62 87 LEU A N 1
ATOM 680 C CA . LEU A 1 87 ? -1.337 -5.142 22.053 1.00 65.62 87 LEU A CA 1
ATOM 681 C C . LEU A 1 87 ? -2.192 -3.897 21.733 1.00 65.62 87 LEU A C 1
ATOM 683 O O . LEU A 1 87 ? -1.679 -2.835 21.376 1.00 65.62 87 LEU A O 1
ATOM 687 N N . SER A 1 88 ? -3.516 -3.978 21.891 1.00 66.75 88 SER A N 1
ATOM 688 C CA . SER A 1 88 ? -4.345 -2.768 21.920 1.00 66.75 88 SER A CA 1
ATOM 689 C C . SER A 1 88 ? -4.424 -2.183 23.332 1.00 66.75 88 SER A C 1
ATOM 691 O O . SER A 1 88 ? -5.089 -2.765 24.189 1.00 66.75 88 SER A O 1
ATOM 693 N N . VAL A 1 89 ? -3.805 -1.023 23.565 1.00 64.88 89 VAL A N 1
ATOM 694 C CA . VAL A 1 89 ? -3.977 -0.263 24.812 1.00 64.88 89 VAL A CA 1
ATOM 695 C C . VAL A 1 89 ? -5.329 0.458 24.737 1.00 64.88 89 VAL A C 1
ATOM 697 O O . VAL A 1 89 ? -5.510 1.449 24.026 1.00 64.88 89 VAL A O 1
ATOM 700 N N . GLY A 1 90 ? -6.339 -0.108 25.403 1.00 68.88 90 GLY A N 1
ATOM 701 C CA . GLY A 1 90 ? -7.707 0.415 25.416 1.00 68.88 90 GLY A CA 1
ATOM 702 C C . GLY A 1 90 ? -8.369 0.454 24.029 1.00 68.88 90 GLY A C 1
ATOM 703 O O . GLY A 1 90 ?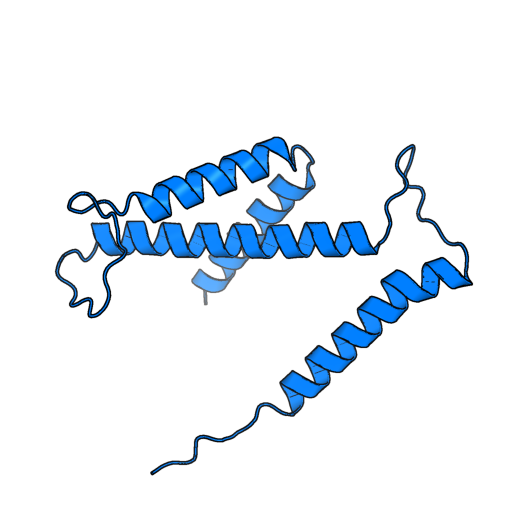 -8.620 -0.576 23.392 1.00 68.88 90 GLY A O 1
ATOM 704 N N . ARG A 1 91 ? -8.705 1.660 23.552 1.00 63.53 91 ARG A N 1
ATOM 705 C CA . ARG A 1 91 ? -9.365 1.883 22.248 1.00 63.53 91 ARG A CA 1
ATOM 706 C C . ARG A 1 91 ? -8.383 2.062 21.092 1.00 63.53 91 ARG A C 1
ATOM 708 O O . ARG A 1 91 ? -8.814 1.996 19.945 1.00 63.53 91 ARG A O 1
ATOM 715 N N . VAL A 1 92 ? -7.095 2.237 21.369 1.00 67.81 92 VAL A N 1
ATOM 716 C CA . VAL A 1 92 ? -6.103 2.583 20.353 1.00 67.81 92 VAL A CA 1
ATOM 717 C C . VAL A 1 92 ? -5.288 1.336 19.991 1.00 67.81 92 VAL A C 1
ATOM 719 O O . VAL A 1 92 ? -4.691 0.706 20.867 1.00 67.81 92 VAL A O 1
ATOM 722 N N . PRO A 1 93 ? -5.285 0.909 18.718 1.00 76.31 93 PRO A N 1
ATOM 723 C CA . PRO A 1 93 ? -4.496 -0.233 18.297 1.00 76.31 93 PRO A CA 1
ATOM 724 C C . PRO A 1 93 ? -3.055 0.252 18.062 1.00 76.31 93 PRO A C 1
ATOM 726 O O . PRO A 1 93 ? -2.751 0.834 17.024 1.00 76.31 93 PRO A O 1
ATOM 729 N N . VAL A 1 94 ? -2.184 0.043 19.055 1.00 78.12 94 VAL A N 1
ATOM 730 C CA . VAL A 1 94 ? -0.793 0.536 19.040 1.00 78.12 94 VAL A CA 1
ATOM 731 C C . VAL A 1 94 ? -0.006 -0.084 17.890 1.00 78.12 94 VAL A C 1
ATOM 733 O O . VAL A 1 94 ? 0.718 0.616 17.194 1.00 78.12 94 VAL A O 1
ATOM 736 N N . LEU A 1 95 ? -0.213 -1.376 17.635 1.00 81.94 95 LEU A N 1
ATOM 737 C CA . LEU A 1 95 ? 0.520 -2.121 16.615 1.00 81.94 95 LEU A CA 1
ATOM 738 C C . LEU A 1 95 ? 0.270 -1.591 15.181 1.00 81.94 95 LEU A C 1
ATOM 740 O O . LEU A 1 95 ? 1.245 -1.307 14.496 1.00 81.94 95 LEU A O 1
ATOM 744 N N . PRO A 1 96 ? -0.976 -1.325 14.736 1.00 83.06 96 PRO A N 1
ATOM 745 C CA . PRO A 1 96 ? -1.244 -0.630 13.470 1.00 83.06 96 PRO A CA 1
ATOM 746 C C . PRO A 1 96 ? -0.688 0.795 13.375 1.00 83.06 96 PRO A C 1
ATOM 748 O O . PRO A 1 96 ? -0.270 1.211 12.298 1.00 83.06 96 PRO A O 1
ATOM 751 N N . ILE A 1 97 ? -0.679 1.554 14.475 1.00 83.31 97 ILE A N 1
ATOM 752 C CA . ILE A 1 97 ? -0.113 2.912 14.481 1.00 83.31 97 ILE A CA 1
ATOM 753 C C . ILE A 1 97 ? 1.403 2.851 14.328 1.00 83.31 97 ILE A C 1
ATOM 755 O O . ILE A 1 97 ? 1.962 3.571 13.507 1.00 83.31 97 ILE A O 1
ATOM 759 N N . PHE A 1 98 ? 2.056 1.962 15.074 1.00 86.56 98 PHE A N 1
ATOM 760 C CA . PHE A 1 98 ? 3.492 1.748 14.981 1.00 86.56 98 PHE A CA 1
ATOM 761 C C . PHE A 1 98 ? 3.892 1.214 13.602 1.00 86.56 98 PHE A C 1
ATOM 763 O O . PHE A 1 98 ? 4.841 1.713 13.010 1.00 86.56 98 PHE A O 1
ATOM 770 N N . ALA A 1 99 ? 3.123 0.272 13.045 1.00 84.81 99 ALA A N 1
ATOM 771 C CA . ALA A 1 99 ? 3.321 -0.217 11.684 1.00 84.81 99 ALA A CA 1
ATOM 772 C C . ALA A 1 99 ? 3.222 0.922 10.660 1.00 84.81 99 ALA A C 1
ATOM 774 O O . ALA A 1 99 ? 4.091 1.051 9.805 1.00 84.81 99 ALA A O 1
ATOM 775 N N . ASN A 1 100 ? 2.218 1.794 10.776 1.00 85.81 100 ASN A N 1
ATOM 776 C CA . ASN A 1 100 ? 2.091 2.958 9.899 1.00 85.81 100 ASN A CA 1
ATOM 777 C C . ASN A 1 100 ? 3.234 3.956 10.067 1.00 85.81 100 ASN A C 1
ATOM 779 O O . ASN A 1 100 ? 3.747 4.446 9.067 1.00 85.81 100 ASN A O 1
ATOM 783 N N . ALA A 1 101 ? 3.656 4.238 11.299 1.00 85.19 101 ALA A N 1
ATOM 784 C CA . ALA A 1 101 ? 4.804 5.098 11.554 1.00 85.19 101 ALA A CA 1
ATOM 785 C C . ALA A 1 101 ? 6.076 4.517 10.920 1.00 85.19 101 ALA A C 1
ATOM 787 O O . ALA A 1 101 ? 6.796 5.235 10.235 1.00 85.19 101 ALA A O 1
ATOM 788 N N . LEU A 1 102 ? 6.311 3.211 11.068 1.00 85.94 102 LEU A N 1
ATOM 789 C CA . LEU A 1 102 ? 7.462 2.538 10.476 1.00 85.94 102 LEU A CA 1
ATOM 790 C C . LEU A 1 102 ? 7.409 2.549 8.944 1.00 85.94 102 LEU A C 1
ATOM 792 O O . LEU A 1 102 ? 8.425 2.816 8.313 1.00 85.94 102 LEU A O 1
ATOM 796 N N . ILE A 1 103 ? 6.234 2.326 8.346 1.00 84.56 103 ILE A N 1
ATOM 797 C CA . ILE A 1 103 ? 6.035 2.433 6.893 1.00 84.56 103 ILE A CA 1
ATOM 798 C C . ILE A 1 103 ? 6.347 3.854 6.414 1.00 84.56 103 ILE A C 1
ATOM 800 O O . ILE A 1 103 ? 7.051 4.013 5.423 1.00 84.56 103 ILE A O 1
ATOM 804 N N . LEU A 1 104 ? 5.869 4.884 7.119 1.00 82.00 104 LEU A N 1
ATOM 805 C CA . LEU A 1 104 ? 6.136 6.282 6.771 1.00 82.00 104 LEU A CA 1
ATOM 806 C C . LEU A 1 104 ? 7.623 6.633 6.897 1.00 82.00 104 LEU A C 1
ATOM 808 O O . LEU A 1 104 ? 8.160 7.298 6.019 1.00 82.00 104 LEU A O 1
ATOM 812 N N . VAL A 1 105 ? 8.300 6.159 7.947 1.00 83.50 105 VAL A N 1
ATOM 813 C CA . VAL A 1 105 ? 9.749 6.351 8.118 1.00 83.50 105 VAL A CA 1
ATOM 814 C C . VAL A 1 105 ? 10.522 5.624 7.020 1.00 83.50 105 VAL A C 1
ATOM 816 O O . VAL A 1 105 ? 11.397 6.214 6.394 1.00 83.50 105 VAL A O 1
ATOM 819 N N . PHE A 1 106 ? 10.177 4.368 6.734 1.00 81.31 106 PHE A N 1
ATOM 820 C CA . PHE A 1 106 ? 10.811 3.592 5.671 1.00 81.31 106 PHE A CA 1
ATOM 821 C C . PHE A 1 106 ? 10.631 4.252 4.300 1.00 81.31 106 PHE A C 1
ATOM 823 O O . PHE A 1 106 ? 11.575 4.298 3.513 1.00 81.31 106 PHE A O 1
ATOM 830 N N . LEU A 1 107 ? 9.446 4.805 4.041 1.00 75.81 107 LEU A N 1
ATOM 831 C CA . LEU A 1 107 ? 9.130 5.547 2.826 1.00 75.81 107 LEU A CA 1
ATOM 832 C C . LEU A 1 107 ? 9.862 6.898 2.757 1.00 75.81 107 LEU A C 1
ATOM 834 O O . LEU A 1 107 ? 10.245 7.324 1.679 1.00 75.81 107 LEU A O 1
ATOM 838 N N . ALA A 1 108 ? 10.100 7.567 3.884 1.00 73.94 108 ALA A N 1
ATOM 839 C CA . ALA A 1 108 ? 10.872 8.807 3.906 1.00 73.94 108 ALA A CA 1
ATOM 840 C C . ALA A 1 108 ? 12.376 8.568 3.677 1.00 73.94 108 ALA A C 1
ATOM 842 O O . ALA A 1 108 ? 13.034 9.374 3.027 1.00 73.94 108 ALA A O 1
ATOM 843 N N . VAL A 1 109 ? 12.920 7.462 4.199 1.00 74.94 109 VAL A N 1
ATOM 844 C CA . VAL A 1 109 ? 14.360 7.155 4.137 1.00 74.94 109 VAL A CA 1
ATOM 845 C C . VAL A 1 109 ? 14.752 6.459 2.835 1.00 74.94 109 VAL A C 1
ATOM 847 O O . VAL A 1 109 ? 15.753 6.819 2.226 1.00 74.94 109 VAL A O 1
ATOM 850 N N . SER A 1 110 ? 13.978 5.469 2.386 1.00 69.12 110 SER A N 1
ATOM 851 C CA . SER A 1 110 ? 14.355 4.627 1.233 1.00 69.12 110 SER A CA 1
ATOM 852 C C . SER A 1 110 ? 14.073 5.283 -0.121 1.00 69.12 110 SER A C 1
ATOM 854 O O . SER A 1 110 ? 14.374 4.723 -1.169 1.00 69.12 110 SER A O 1
ATOM 856 N N . PHE A 1 111 ? 13.392 6.422 -0.094 1.00 63.62 111 PHE A N 1
ATOM 857 C CA . PHE A 1 111 ? 12.457 6.810 -1.137 1.00 63.62 111 PHE A CA 1
ATOM 858 C C . PHE A 1 111 ? 12.269 8.341 -1.127 1.00 63.62 111 PHE A C 1
ATOM 860 O O . PHE A 1 111 ? 11.183 8.866 -1.358 1.00 63.62 111 PHE A O 1
ATOM 867 N N . ALA A 1 112 ? 13.362 9.073 -0.876 1.00 58.81 112 ALA A N 1
ATOM 868 C CA . ALA A 1 112 ? 13.417 10.535 -0.993 1.00 58.81 112 ALA A CA 1
ATOM 869 C C . ALA A 1 112 ? 13.230 11.036 -2.445 1.00 58.81 112 ALA A C 1
ATOM 871 O O . ALA A 1 112 ? 13.159 12.239 -2.694 1.00 58.81 112 ALA A O 1
ATOM 872 N N . ASP A 1 113 ? 13.130 10.111 -3.401 1.00 60.69 113 ASP A N 1
ATOM 873 C CA . ASP A 1 113 ? 12.894 10.370 -4.811 1.00 60.69 113 ASP A CA 1
ATOM 874 C C . ASP A 1 113 ? 11.443 10.784 -5.107 1.00 60.69 113 ASP A C 1
ATOM 876 O O . ASP A 1 113 ? 10.475 10.287 -4.525 1.00 60.69 113 ASP A O 1
ATOM 880 N N . TRP A 1 114 ? 11.286 11.642 -6.120 1.00 60.50 114 TRP A N 1
ATOM 881 C CA . TRP A 1 114 ? 10.008 12.138 -6.661 1.00 60.50 114 TRP A CA 1
ATOM 882 C C . TRP A 1 114 ? 8.927 11.055 -6.866 1.00 60.50 114 TRP A C 1
ATOM 884 O O . TRP A 1 114 ? 7.728 11.318 -6.749 1.00 60.50 114 TRP A O 1
ATOM 894 N N . ILE A 1 115 ? 9.353 9.818 -7.130 1.00 61.88 115 ILE A N 1
ATOM 895 C CA . ILE A 1 115 ? 8.509 8.638 -7.357 1.00 61.88 115 ILE A CA 1
ATOM 896 C C . ILE A 1 115 ? 7.512 8.394 -6.215 1.00 61.88 115 ILE A C 1
ATOM 898 O O . ILE A 1 115 ? 6.392 7.953 -6.469 1.00 61.88 115 ILE A O 1
ATOM 902 N N . VAL A 1 116 ? 7.866 8.727 -4.976 1.00 63.34 116 VAL A N 1
ATOM 903 C CA . VAL A 1 116 ? 7.034 8.458 -3.792 1.00 63.34 116 VAL A CA 1
ATOM 904 C C . VAL A 1 116 ? 5.910 9.459 -3.612 1.00 63.34 116 VAL A C 1
ATOM 906 O O . VAL A 1 116 ? 4.779 9.098 -3.261 1.00 63.34 116 VAL A O 1
ATOM 909 N N . TRP A 1 117 ? 6.189 10.719 -3.920 1.00 67.88 117 TRP A N 1
ATOM 910 C CA . TRP A 1 117 ? 5.156 11.739 -4.005 1.00 67.88 117 TRP A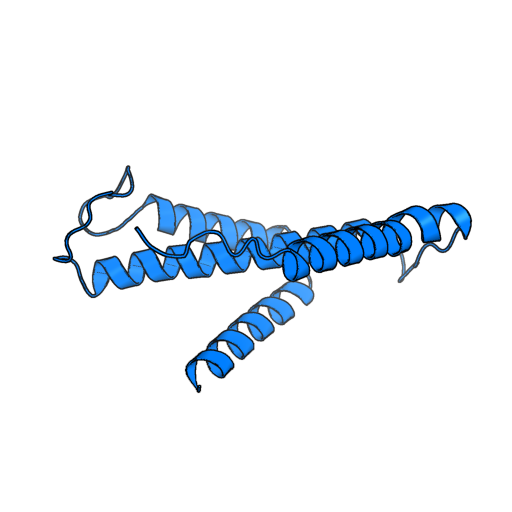 CA 1
ATOM 911 C C . TRP A 1 117 ? 4.191 11.425 -5.145 1.00 67.88 117 TRP A C 1
ATOM 913 O O . TRP A 1 117 ? 2.976 11.462 -4.940 1.00 67.88 117 TRP A O 1
ATOM 923 N N . LEU A 1 118 ? 4.719 11.007 -6.302 1.00 69.62 118 LEU A N 1
ATOM 924 C CA . LEU A 1 118 ? 3.913 10.590 -7.446 1.00 69.62 118 LEU A CA 1
ATOM 925 C C . LEU A 1 118 ? 2.994 9.415 -7.090 1.00 69.62 118 LEU A C 1
ATOM 927 O O . LEU A 1 118 ? 1.792 9.481 -7.325 1.00 69.62 118 LEU A O 1
ATOM 931 N N . SER A 1 119 ? 3.518 8.355 -6.479 1.00 64.81 119 SER A N 1
ATOM 932 C CA . SER A 1 119 ? 2.722 7.178 -6.127 1.00 64.81 119 SER A CA 1
ATOM 933 C C . SER A 1 119 ? 1.674 7.460 -5.054 1.00 64.81 119 SER A C 1
ATOM 935 O O . SER A 1 119 ? 0.558 6.952 -5.137 1.00 64.81 119 SER A O 1
ATOM 937 N N . THR A 1 120 ? 2.005 8.286 -4.056 1.00 68.94 120 THR A N 1
ATOM 938 C CA . THR A 1 120 ? 1.050 8.686 -3.013 1.00 68.94 120 THR A CA 1
ATOM 939 C C . THR A 1 120 ? -0.095 9.479 -3.634 1.00 68.94 120 THR A C 1
ATOM 941 O O . THR A 1 120 ? -1.262 9.235 -3.324 1.00 68.94 120 THR A O 1
ATOM 944 N N . LEU A 1 121 ? 0.226 10.366 -4.580 1.00 77.94 121 LEU A N 1
ATOM 945 C CA . LEU A 1 121 ? -0.751 11.132 -5.342 1.00 77.94 121 LEU A CA 1
ATOM 946 C C . LEU A 1 121 ? -1.597 10.235 -6.254 1.00 77.94 121 LEU A C 1
ATOM 948 O O . LEU A 1 121 ? -2.811 10.401 -6.285 1.00 77.94 121 LEU A O 1
ATOM 952 N N . VAL A 1 122 ? -1.004 9.243 -6.926 1.00 77.69 122 VAL A N 1
ATOM 953 C CA . VAL A 1 122 ? -1.729 8.258 -7.750 1.00 77.69 122 VAL A CA 1
ATOM 954 C C . VAL A 1 122 ? -2.682 7.422 -6.901 1.00 77.69 122 VAL A C 1
ATOM 956 O O . VAL A 1 122 ? -3.837 7.255 -7.279 1.00 77.69 122 VAL A O 1
ATOM 959 N N . VAL A 1 123 ? -2.249 6.924 -5.742 1.00 72.56 123 VAL A N 1
ATOM 960 C CA . VAL A 1 123 ? -3.114 6.127 -4.857 1.00 72.56 123 VAL A CA 1
ATOM 961 C C . VAL A 1 123 ? -4.231 6.976 -4.259 1.00 72.56 123 VAL A C 1
ATOM 963 O O . VAL A 1 123 ? -5.376 6.528 -4.223 1.00 72.56 123 VAL A O 1
ATOM 966 N N . LEU A 1 124 ? -3.944 8.214 -3.849 1.00 77.31 124 LEU A N 1
ATOM 967 C CA . LEU A 1 124 ? -4.978 9.158 -3.420 1.00 77.31 124 LEU A CA 1
ATOM 968 C C . LEU A 1 124 ? -5.960 9.464 -4.553 1.00 77.31 124 LEU A C 1
ATOM 970 O O . LEU A 1 124 ? -7.169 9.432 -4.328 1.00 77.31 124 LEU A O 1
ATOM 974 N N . ALA A 1 125 ? -5.467 9.706 -5.768 1.00 79.94 125 ALA A N 1
ATOM 975 C CA . ALA A 1 125 ? -6.293 9.964 -6.940 1.00 79.94 125 ALA A CA 1
ATOM 976 C C . ALA A 1 125 ? -7.181 8.758 -7.270 1.00 79.94 125 ALA A C 1
ATOM 978 O O . ALA A 1 125 ? -8.391 8.921 -7.394 1.00 79.94 125 ALA A O 1
ATOM 979 N N . LEU A 1 126 ? -6.621 7.546 -7.326 1.00 78.62 126 LEU A N 1
ATOM 980 C CA . LEU A 1 126 ? -7.370 6.304 -7.533 1.00 78.62 126 LEU A CA 1
ATOM 981 C C . LEU A 1 126 ? -8.405 6.082 -6.429 1.00 78.62 126 LEU A C 1
ATOM 983 O O . LEU A 1 126 ? -9.547 5.745 -6.728 1.00 78.62 126 LEU A O 1
ATOM 987 N N . GLY A 1 127 ? -8.043 6.315 -5.166 1.00 75.75 127 GLY A N 1
ATOM 988 C CA . GLY A 1 127 ? -8.956 6.199 -4.030 1.00 75.75 127 GLY A CA 1
ATOM 989 C C . GLY A 1 127 ? -10.117 7.195 -4.096 1.00 75.75 127 GLY A C 1
ATOM 990 O O . GLY A 1 127 ? -11.265 6.829 -3.843 1.00 75.75 127 GLY A O 1
ATOM 991 N N . LEU A 1 128 ? -9.850 8.445 -4.482 1.00 80.38 128 LEU A N 1
ATOM 992 C CA . LEU A 1 128 ? -10.882 9.464 -4.695 1.00 80.38 128 LEU A CA 1
ATOM 993 C C . LEU A 1 128 ? -11.776 9.137 -5.894 1.00 80.38 128 LEU A C 1
ATOM 995 O O . LEU A 1 128 ? -12.988 9.346 -5.828 1.00 80.38 128 LEU A O 1
ATOM 999 N N . LEU A 1 129 ? -11.189 8.610 -6.967 1.00 81.75 129 LEU A N 1
ATOM 1000 C CA . LEU A 1 129 ? -11.895 8.259 -8.193 1.00 81.75 129 LEU A CA 1
ATOM 1001 C C . LEU A 1 129 ? -12.798 7.037 -7.982 1.00 81.75 129 LEU A C 1
ATOM 1003 O O . LEU A 1 129 ? -13.950 7.063 -8.409 1.00 81.75 129 LEU A O 1
ATOM 1007 N N . LEU A 1 130 ? -12.332 6.024 -7.239 1.00 78.88 130 LEU A N 1
ATOM 1008 C CA . LEU A 1 130 ? -13.163 4.890 -6.820 1.00 78.88 130 LEU A CA 1
ATOM 1009 C C . LEU A 1 130 ? -14.288 5.322 -5.881 1.00 78.88 130 LEU A C 1
ATOM 1011 O O . LEU A 1 130 ? -15.407 4.860 -6.042 1.00 78.88 130 LEU A O 1
ATOM 1015 N N . ARG A 1 131 ? -14.020 6.219 -4.921 1.00 72.88 131 ARG A N 1
ATOM 1016 C CA . ARG A 1 131 ? -15.043 6.710 -3.979 1.00 72.88 131 ARG A CA 1
ATOM 1017 C C . ARG A 1 131 ? -16.187 7.460 -4.676 1.00 72.88 131 ARG A C 1
ATOM 1019 O O . ARG A 1 131 ? -17.256 7.606 -4.088 1.00 72.88 131 ARG A O 1
ATOM 1026 N N . ARG A 1 132 ? -15.954 7.996 -5.877 1.00 56.00 132 ARG A N 1
ATOM 1027 C CA . ARG A 1 132 ? -16.969 8.713 -6.659 1.00 56.00 132 ARG A CA 1
ATOM 1028 C C . ARG A 1 132 ? -17.853 7.813 -7.534 1.00 56.00 132 ARG A C 1
ATOM 1030 O O . ARG A 1 132 ? -18.790 8.350 -8.121 1.00 56.00 132 ARG A O 1
ATOM 1037 N N . LYS A 1 133 ? -17.589 6.508 -7.621 1.00 42.72 133 LYS A N 1
ATOM 1038 C CA . LYS A 1 133 ? -18.500 5.520 -8.223 1.00 42.72 133 LYS A CA 1
ATOM 1039 C C . LYS A 1 133 ? -19.222 4.726 -7.142 1.00 42.72 133 LYS A C 1
ATOM 1041 O O . LYS A 1 133 ? -20.370 4.330 -7.426 1.00 42.72 133 LYS A O 1
#

Foldseek 3Di:
DDDPDPPVVVVVVVVVVVVVVCCCVQPVVCVVVVDQPCPDPDRDRSVVVVVVVVVLVVLVVLLVVLVVVQVCLVVPVPDDDPDDQPPDPPSGRVVSVVSNVVSVVCCVPVPVDPVNVVVVVVVVVVVVVVVVD

Radius of gyration: 20.4 Å; chains: 1; bounding box: 50×39×51 Å

pLDDT: mean 74.41, std 11.11, range [42.72, 92.88]

Secondary structure (DSSP, 8-state):
--------HHHHHHHHHHHHHHHIIIIIHHHHH----EETTEE--HHHHHHHHHHHHHHHHHHHHHHHHHHHHHH-TTS--SS--TTEETTEEHHHHHHHHHHHHHHHHS--SHHHHHHHHHHHHHHHHHHT-